Protein AF-A0A382T0Q4-F1 (afdb_monomer_lite)

Sequence (53 aa):
MSDNKSNRKRLFLIDGYAMLYRAHFAMIRNPLINSKGMHTSALFGFTNQVLKL

pLDDT: mean 89.32, std 12.73, range [43.94, 97.31]

Organism: NCBI:txid408172

Radius of gyration: 15.97 Å; chains: 1; bounding box: 40×33×36 Å

Foldseek 3Di:
DDPPPDPDDDDDDDDLVVLLVVQCVVCVVPFDADPVRDTCRSVVSSVVVVVVD

Structure (mmCIF, N/CA/C/O backbone):
data_AF-A0A382T0Q4-F1
#
_entry.id   AF-A0A382T0Q4-F1
#
loop_
_atom_site.group_PDB
_atom_site.id
_atom_site.type_symbol
_atom_site.label_atom_id
_atom_site.label_alt_id
_atom_site.label_comp_id
_atom_site.label_asym_id
_atom_site.label_entity_id
_atom_site.label_seq_id
_atom_site.pdbx_PDB_ins_code
_atom_site.Cartn_x
_atom_site.Cartn_y
_atom_site.Cartn_z
_atom_site.occupancy
_atom_site.B_iso_or_equiv
_atom_site.auth_seq_id
_atom_site.auth_comp_id
_atom_site.auth_asym_id
_atom_site.auth_atom_id
_atom_site.pdbx_PDB_model_num
ATOM 1 N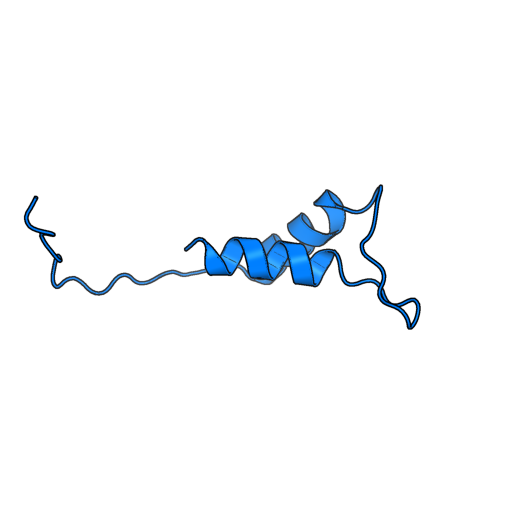 N . MET A 1 1 ? -21.875 22.908 7.848 1.00 45.72 1 MET A N 1
ATOM 2 C CA . MET A 1 1 ? -22.311 21.568 8.294 1.00 45.72 1 MET A CA 1
ATOM 3 C C . MET A 1 1 ? -21.514 21.196 9.532 1.00 45.72 1 MET A C 1
ATOM 5 O O . MET A 1 1 ? -20.296 21.223 9.466 1.00 45.72 1 MET A O 1
ATOM 9 N N . SER A 1 2 ? -22.186 20.944 10.655 1.00 43.94 2 SER A N 1
ATOM 10 C CA . SER A 1 2 ? -21.555 20.480 11.897 1.00 43.94 2 SER A CA 1
ATOM 11 C C . SER A 1 2 ? -21.120 19.021 11.723 1.00 43.94 2 SER A C 1
ATOM 13 O O . SER A 1 2 ? -21.971 18.162 11.489 1.00 43.94 2 SER A O 1
ATOM 15 N N . ASP A 1 3 ? -19.813 18.752 11.789 1.00 58.97 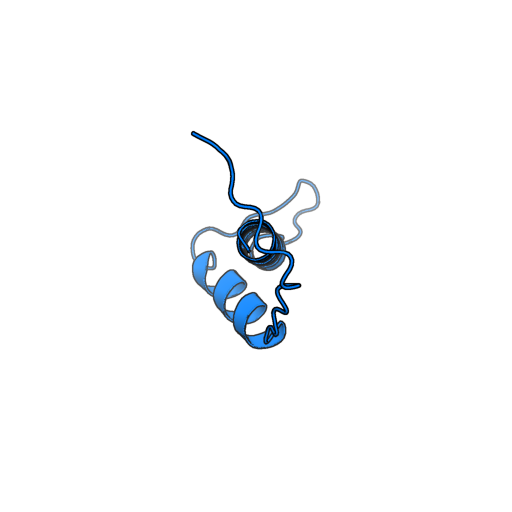3 ASP A N 1
ATOM 16 C CA . ASP A 1 3 ? -19.272 17.392 11.822 1.00 58.97 3 ASP A CA 1
ATOM 17 C C . ASP A 1 3 ? -19.701 16.729 13.131 1.00 58.97 3 ASP A C 1
ATOM 19 O O . ASP A 1 3 ? -19.134 16.953 14.202 1.00 58.97 3 ASP A O 1
ATOM 23 N N . ASN A 1 4 ? -20.733 15.897 13.041 1.00 59.53 4 ASN A N 1
ATOM 24 C CA . ASN A 1 4 ? -21.232 15.108 14.152 1.00 59.53 4 ASN A CA 1
ATOM 25 C C . ASN A 1 4 ? -20.245 13.955 14.404 1.00 59.53 4 ASN A C 1
ATOM 27 O O . ASN A 1 4 ? -20.412 12.833 13.921 1.00 59.53 4 ASN A O 1
ATOM 31 N N . LYS A 1 5 ? -19.143 14.255 15.102 1.00 64.00 5 LYS A N 1
ATOM 32 C CA . LYS A 1 5 ? -18.101 13.287 15.454 1.00 64.00 5 LYS A CA 1
ATOM 33 C C . LYS A 1 5 ? -18.679 12.324 16.491 1.00 64.00 5 LYS A C 1
ATOM 35 O O . LYS A 1 5 ? -18.594 12.550 17.694 1.00 64.00 5 LYS A O 1
ATOM 40 N N . SER A 1 6 ? -19.313 11.251 16.016 1.00 66.38 6 SER A N 1
ATOM 41 C CA . SER A 1 6 ? -19.724 10.121 16.850 1.00 66.38 6 SER A CA 1
ATOM 42 C C . SER A 1 6 ? -18.535 9.722 17.729 1.00 66.38 6 SER A C 1
ATOM 44 O O . SER A 1 6 ? -17.500 9.302 17.214 1.00 66.38 6 SER A O 1
ATOM 46 N N . ASN A 1 7 ? -18.681 9.824 19.052 1.00 73.69 7 ASN A N 1
ATOM 47 C CA . ASN A 1 7 ? -17.636 9.496 20.033 1.00 73.69 7 ASN A CA 1
ATOM 48 C C . ASN A 1 7 ? -17.362 7.973 20.128 1.00 73.69 7 ASN A C 1
ATOM 50 O O . ASN A 1 7 ? -16.753 7.476 21.073 1.00 73.69 7 ASN A O 1
ATOM 54 N N . ARG A 1 8 ? -17.851 7.198 19.150 1.00 82.12 8 ARG A N 1
ATOM 55 C CA . ARG A 1 8 ? -17.609 5.763 19.024 1.00 82.12 8 ARG A CA 1
ATOM 56 C C . ARG A 1 8 ? -16.281 5.542 18.313 1.00 82.12 8 ARG A C 1
ATOM 58 O O . ARG A 1 8 ? -16.118 5.896 17.147 1.00 82.12 8 ARG A O 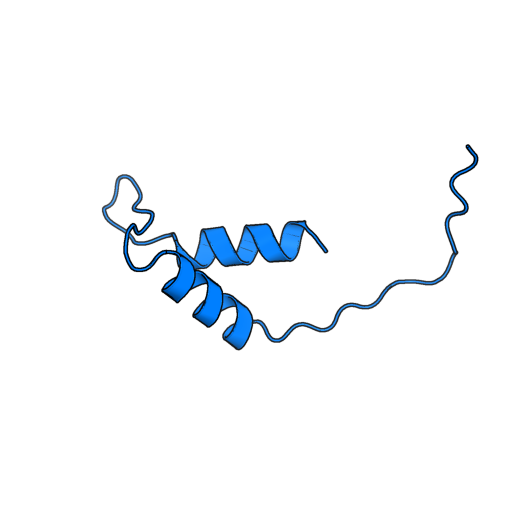1
ATOM 65 N N . LYS A 1 9 ? -15.338 4.925 19.024 1.00 85.81 9 LYS A N 1
ATOM 66 C CA . LYS A 1 9 ? -14.059 4.483 18.459 1.00 85.81 9 LYS A CA 1
ATOM 67 C C . LYS A 1 9 ? -14.333 3.462 17.348 1.00 85.81 9 LYS A C 1
ATOM 69 O O . LYS A 1 9 ? -15.034 2.480 17.583 1.00 85.81 9 LYS A O 1
ATOM 74 N N . ARG A 1 10 ? -13.798 3.697 16.146 1.00 87.81 10 ARG A N 1
ATOM 75 C CA . ARG A 1 10 ? -13.856 2.730 15.039 1.00 87.81 10 ARG A CA 1
ATOM 76 C C . ARG A 1 10 ? -12.710 1.735 15.198 1.00 87.81 10 ARG A C 1
ATOM 78 O O . ARG A 1 10 ? -11.566 2.154 15.345 1.00 87.81 10 ARG A O 1
ATOM 85 N N . LEU A 1 11 ? -13.022 0.445 15.157 1.00 91.94 11 LEU A N 1
ATOM 86 C CA . LEU A 1 11 ? -12.038 -0.633 15.118 1.00 91.94 11 LEU A CA 1
ATOM 87 C C . LEU A 1 11 ? -12.044 -1.241 13.717 1.00 91.94 11 LEU A C 1
ATOM 89 O O . LEU A 1 11 ? -13.103 -1.618 13.220 1.00 91.94 11 LEU A O 1
ATOM 93 N N . PHE A 1 12 ? -10.866 -1.350 13.108 1.00 92.00 12 PHE A N 1
ATOM 94 C CA . PHE A 1 12 ? -10.666 -2.063 11.851 1.00 92.00 12 PHE A CA 1
ATOM 95 C C . PHE A 1 12 ? -9.862 -3.328 12.121 1.00 92.00 12 PHE A C 1
ATOM 97 O O . PHE A 1 12 ? -8.856 -3.283 12.826 1.00 92.00 12 PHE A O 1
ATOM 104 N N . LEU A 1 13 ? -10.305 -4.443 11.546 1.00 94.69 13 LEU A N 1
ATOM 105 C CA . LEU A 1 13 ? -9.582 -5.707 11.564 1.00 94.69 13 LEU A CA 1
ATOM 106 C C . LEU A 1 13 ? -9.292 -6.101 10.117 1.00 94.69 13 LEU A C 1
ATOM 108 O O . LEU A 1 13 ? -10.194 -6.089 9.282 1.00 94.69 13 LEU A O 1
ATOM 112 N N . ILE A 1 14 ? -8.026 -6.381 9.817 1.00 93.38 14 ILE A N 1
ATOM 113 C CA . ILE A 1 14 ? -7.532 -6.525 8.447 1.00 93.38 14 ILE A CA 1
ATOM 114 C C . ILE A 1 14 ? -6.746 -7.829 8.325 1.00 93.38 14 ILE A C 1
ATOM 116 O O . ILE A 1 14 ? -5.851 -8.086 9.129 1.00 93.38 14 ILE A O 1
ATOM 120 N N . ASP A 1 15 ? -7.026 -8.608 7.279 1.00 95.75 15 ASP A N 1
ATOM 121 C CA . ASP A 1 15 ? -6.135 -9.678 6.825 1.00 95.75 15 ASP A CA 1
ATOM 122 C C . ASP A 1 15 ? -5.021 -9.079 5.955 1.00 95.75 15 ASP A C 1
ATOM 124 O O . ASP A 1 15 ? -5.192 -8.799 4.761 1.00 95.75 15 ASP A O 1
ATOM 128 N N . GLY A 1 16 ? -3.869 -8.845 6.583 1.00 94.94 16 GLY A N 1
ATOM 129 C CA . GLY A 1 16 ? -2.722 -8.230 5.923 1.00 94.94 16 GLY A CA 1
ATOM 130 C C . GLY A 1 16 ? -2.157 -9.073 4.780 1.00 94.94 16 GLY A C 1
ATOM 131 O O . GLY A 1 16 ? -1.755 -8.518 3.757 1.00 94.94 16 GLY A O 1
ATOM 132 N N . TYR A 1 17 ? -2.160 -10.403 4.912 1.00 95.56 17 TYR A N 1
ATOM 133 C CA . TYR A 1 17 ? -1.567 -11.285 3.908 1.00 95.56 17 TYR A CA 1
ATOM 134 C C . TYR A 1 17 ? -2.424 -11.333 2.643 1.00 95.56 17 TYR A C 1
ATOM 136 O O . TYR A 1 17 ? -1.907 -11.146 1.538 1.00 95.56 17 TYR A O 1
ATOM 144 N N . ALA A 1 18 ? -3.743 -11.485 2.794 1.00 95.94 18 ALA A N 1
ATOM 145 C CA . ALA A 1 18 ? -4.663 -11.482 1.660 1.00 95.94 18 ALA A CA 1
ATOM 146 C C . ALA A 1 18 ? -4.630 -10.149 0.889 1.00 95.94 18 ALA A C 1
ATOM 148 O O . ALA A 1 18 ? -4.648 -10.139 -0.347 1.00 95.94 18 ALA A O 1
ATOM 149 N N . MET A 1 19 ? -4.545 -9.013 1.594 1.00 95.12 19 MET A N 1
ATOM 150 C CA . MET A 1 19 ? -4.429 -7.697 0.954 1.00 95.12 19 MET A CA 1
ATOM 151 C C . MET A 1 19 ? -3.094 -7.504 0.235 1.00 95.12 19 MET A C 1
ATOM 153 O O . MET A 1 19 ? -3.079 -6.975 -0.880 1.00 95.12 19 MET A O 1
ATOM 157 N N . LEU A 1 20 ? -1.984 -7.943 0.833 1.00 95.38 20 LEU A N 1
ATOM 158 C CA . LEU A 1 20 ? -0.659 -7.859 0.218 1.00 95.38 20 LEU A CA 1
ATOM 159 C C . LEU A 1 20 ? -0.570 -8.729 -1.043 1.00 95.38 20 LEU A C 1
ATOM 161 O O . LEU A 1 20 ? -0.093 -8.264 -2.078 1.00 95.38 20 LEU A O 1
ATOM 165 N N . TYR A 1 21 ? -1.088 -9.960 -0.988 1.00 95.38 21 TYR A N 1
ATOM 166 C CA . TYR A 1 21 ? -1.155 -10.860 -2.139 1.00 95.38 21 TYR A CA 1
ATOM 167 C C . TYR A 1 21 ? -1.963 -10.228 -3.278 1.00 95.38 21 TYR A C 1
ATOM 169 O O . TYR A 1 21 ? -1.487 -10.124 -4.407 1.00 95.38 21 TYR A O 1
ATOM 177 N N . ARG A 1 22 ? -3.154 -9.695 -2.982 1.00 94.69 22 ARG A N 1
ATOM 178 C CA . ARG A 1 22 ? -3.972 -8.992 -3.981 1.00 94.69 22 ARG A CA 1
ATOM 179 C C . ARG A 1 22 ? -3.241 -7.787 -4.583 1.00 94.69 22 ARG A C 1
ATOM 181 O O . ARG A 1 22 ? -3.275 -7.607 -5.798 1.00 94.69 22 ARG A O 1
ATOM 188 N N . ALA A 1 23 ? -2.558 -6.992 -3.757 1.00 95.38 23 ALA A N 1
ATOM 189 C CA . ALA A 1 23 ? -1.779 -5.838 -4.208 1.00 95.38 23 ALA A CA 1
ATOM 190 C C . ALA A 1 23 ? -0.612 -6.234 -5.127 1.00 95.38 23 ALA A C 1
ATOM 192 O O . ALA A 1 23 ? -0.327 -5.526 -6.092 1.00 95.38 23 ALA A O 1
ATOM 193 N N . HIS A 1 24 ? 0.033 -7.374 -4.864 1.00 94.75 24 HIS A N 1
ATOM 194 C CA . HIS A 1 24 ? 1.081 -7.920 -5.723 1.00 94.75 24 HIS A CA 1
ATOM 195 C C . HIS A 1 24 ? 0.547 -8.246 -7.127 1.00 94.75 24 HIS A C 1
ATOM 197 O O . HIS A 1 24 ? 1.077 -7.754 -8.124 1.00 94.75 24 HIS A O 1
ATOM 203 N N . PHE A 1 25 ? -0.544 -9.015 -7.216 1.00 94.62 25 PHE A N 1
ATOM 204 C CA . PHE A 1 25 ? -1.094 -9.440 -8.509 1.00 94.62 25 PHE A CA 1
ATOM 205 C C . PHE A 1 25 ? -1.785 -8.319 -9.288 1.00 94.62 25 PHE A C 1
ATOM 207 O O . PHE A 1 25 ? -1.780 -8.345 -10.517 1.00 94.62 25 PHE A O 1
ATOM 214 N N . ALA A 1 26 ? -2.304 -7.293 -8.609 1.00 94.50 26 ALA A N 1
ATOM 215 C CA . ALA A 1 26 ? -2.894 -6.124 -9.262 1.00 94.50 26 ALA A CA 1
ATOM 216 C C . ALA A 1 26 ? -1.906 -5.377 -10.180 1.00 94.50 26 ALA A C 1
ATOM 218 O O . ALA A 1 26 ? -2.322 -4.752 -11.152 1.00 94.50 26 ALA A O 1
ATOM 219 N N . MET A 1 27 ? -0.602 -5.459 -9.897 1.00 92.00 27 MET A N 1
ATOM 220 C 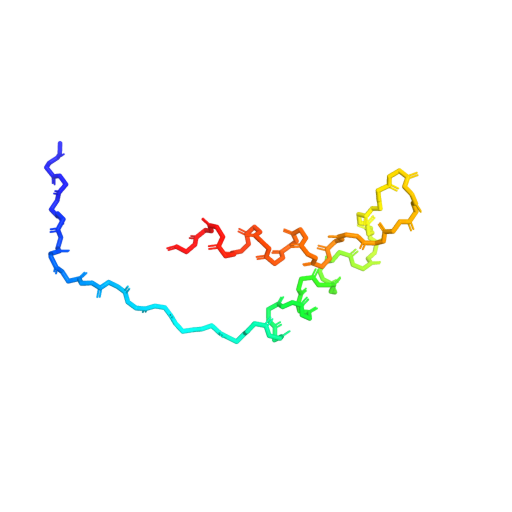CA . MET A 1 27 ? 0.453 -4.781 -10.659 1.00 92.00 27 MET A CA 1
ATOM 221 C C . MET A 1 27 ? 1.486 -5.752 -11.239 1.00 92.00 27 MET A C 1
ATOM 223 O O . MET A 1 27 ? 2.611 -5.357 -11.531 1.00 92.00 27 MET A O 1
ATOM 227 N N . ILE A 1 28 ? 1.124 -7.023 -11.440 1.00 91.88 28 ILE A N 1
ATOM 228 C CA . ILE A 1 28 ? 2.076 -8.027 -11.940 1.00 91.88 28 ILE A CA 1
ATOM 229 C C . ILE A 1 28 ? 2.478 -7.797 -13.403 1.00 91.88 28 ILE A C 1
ATOM 231 O O . ILE A 1 28 ? 3.589 -8.133 -13.795 1.00 91.88 28 ILE A O 1
ATOM 235 N N . ARG A 1 29 ? 1.596 -7.187 -14.210 1.00 90.81 29 ARG A N 1
ATOM 236 C CA . ARG A 1 29 ? 1.865 -6.881 -15.629 1.00 90.81 29 ARG A CA 1
ATOM 237 C C . ARG A 1 29 ? 2.774 -5.665 -15.817 1.00 90.81 29 ARG A C 1
ATOM 239 O O . ARG A 1 29 ? 3.501 -5.617 -16.796 1.00 90.81 29 ARG A O 1
ATOM 246 N N . ASN A 1 30 ? 2.714 -4.705 -14.894 1.00 92.69 30 ASN A N 1
ATOM 247 C CA . ASN A 1 30 ? 3.504 -3.472 -14.904 1.00 92.69 30 ASN A CA 1
ATOM 248 C C . ASN A 1 30 ? 4.004 -3.196 -13.474 1.00 92.69 30 ASN A C 1
ATOM 250 O O . ASN A 1 30 ? 3.411 -2.373 -12.768 1.00 92.69 30 ASN A O 1
ATOM 254 N N . PRO A 1 31 ? 5.025 -3.931 -12.997 1.00 94.56 31 PRO A N 1
ATOM 255 C CA . PRO A 1 31 ? 5.495 -3.794 -11.629 1.00 94.56 31 PRO A CA 1
ATOM 256 C C . PRO A 1 31 ? 6.186 -2.447 -11.407 1.00 94.56 31 PRO A C 1
ATOM 258 O O . PRO A 1 31 ? 6.902 -1.945 -12.271 1.00 94.56 31 PRO A O 1
ATOM 261 N N . LEU A 1 32 ? 6.023 -1.894 -10.207 1.00 95.62 32 LEU A N 1
ATOM 262 C CA . LEU A 1 32 ? 6.817 -0.754 -9.767 1.00 95.62 32 LEU A CA 1
ATOM 263 C C . LEU A 1 32 ? 8.188 -1.257 -9.328 1.00 95.62 32 LEU A C 1
ATOM 265 O O . LEU A 1 32 ? 8.287 -2.198 -8.536 1.00 95.62 32 LEU A O 1
ATOM 269 N N . ILE A 1 33 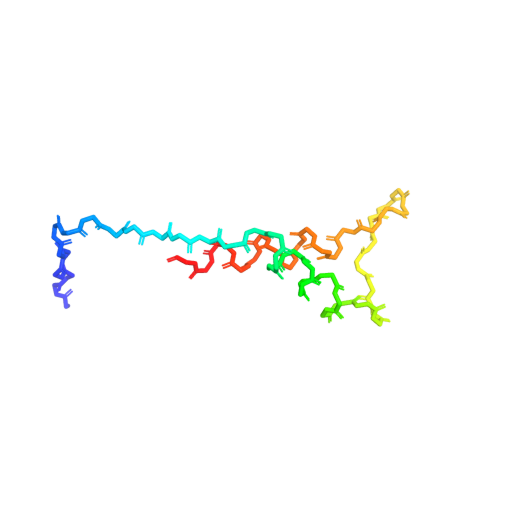? 9.232 -0.627 -9.859 1.00 96.00 33 ILE A N 1
ATOM 270 C CA . ILE A 1 33 ? 10.629 -0.968 -9.609 1.00 96.00 33 ILE A CA 1
ATOM 271 C C . ILE A 1 33 ? 11.355 0.319 -9.220 1.00 96.00 33 ILE A C 1
ATOM 273 O O . ILE A 1 33 ? 11.164 1.361 -9.845 1.00 96.00 33 ILE A O 1
ATOM 277 N N . ASN A 1 34 ? 12.157 0.272 -8.157 1.00 96.44 34 ASN A N 1
ATOM 278 C CA . ASN A 1 34 ? 12.955 1.424 -7.734 1.00 96.44 34 ASN A CA 1
ATOM 279 C C . ASN A 1 34 ? 14.295 1.515 -8.492 1.00 96.44 34 ASN A C 1
ATOM 281 O O . ASN A 1 34 ? 14.661 0.628 -9.259 1.00 96.44 34 ASN A O 1
ATOM 285 N N . SER A 1 35 ? 15.079 2.561 -8.226 1.00 97.00 35 SER A N 1
ATOM 286 C CA . SER A 1 35 ? 16.395 2.774 -8.855 1.00 97.00 35 SER A CA 1
ATOM 287 C C . SER A 1 35 ? 17.429 1.671 -8.584 1.00 97.00 35 SER A C 1
ATOM 289 O O . SER A 1 35 ? 18.450 1.620 -9.261 1.00 97.00 35 SER A O 1
ATOM 291 N N . LYS A 1 36 ? 17.177 0.782 -7.615 1.00 97.31 36 LYS A N 1
ATOM 292 C CA . LYS A 1 36 ? 18.018 -0.381 -7.292 1.00 97.31 36 LYS A CA 1
ATOM 293 C C . LYS A 1 36 ? 17.521 -1.675 -7.948 1.00 97.31 36 LYS A C 1
ATOM 295 O O . LYS A 1 36 ? 18.033 -2.741 -7.631 1.00 97.31 36 LYS A O 1
ATOM 300 N N . GLY A 1 37 ? 16.501 -1.608 -8.806 1.00 95.06 37 GLY A N 1
ATOM 301 C CA . GLY A 1 37 ? 15.932 -2.785 -9.463 1.00 95.06 37 GLY A CA 1
ATOM 302 C C . GLY A 1 37 ? 15.018 -3.634 -8.571 1.00 95.06 37 GLY A C 1
ATOM 303 O O . GLY A 1 37 ? 14.681 -4.751 -8.944 1.00 95.06 37 GLY A O 1
ATOM 304 N N . MET A 1 38 ? 14.600 -3.141 -7.397 1.00 96.25 38 MET A N 1
ATOM 305 C CA . MET A 1 38 ? 13.752 -3.911 -6.477 1.00 96.25 38 MET A CA 1
ATOM 306 C C . MET A 1 38 ? 12.264 -3.672 -6.744 1.00 96.25 38 MET A C 1
ATOM 308 O O . MET A 1 38 ? 11.836 -2.521 -6.866 1.00 96.25 38 MET A O 1
ATOM 312 N N . HIS A 1 39 ? 11.471 -4.748 -6.753 1.00 95.31 39 HIS A N 1
ATOM 313 C CA . HIS A 1 39 ? 10.014 -4.687 -6.869 1.00 95.31 39 HIS A CA 1
ATOM 314 C C . HIS A 1 39 ? 9.375 -4.057 -5.625 1.00 95.31 39 HIS A C 1
ATOM 316 O O . HIS A 1 39 ? 9.569 -4.525 -4.504 1.00 95.31 39 HIS A O 1
ATOM 322 N N . THR A 1 40 ? 8.568 -3.017 -5.824 1.00 96.12 40 THR A N 1
ATOM 323 C CA . THR A 1 40 ? 7.879 -2.279 -4.750 1.00 96.12 40 THR A CA 1
ATOM 324 C C . THR A 1 40 ? 6.362 -2.231 -4.925 1.00 96.12 40 THR A C 1
ATOM 326 O O . THR A 1 40 ? 5.662 -1.713 -4.055 1.00 96.12 40 THR A O 1
ATOM 329 N N . SER A 1 41 ? 5.827 -2.810 -6.005 1.00 95.56 41 SER A N 1
ATOM 330 C CA . SER A 1 41 ? 4.401 -2.773 -6.352 1.00 95.56 41 SER A CA 1
ATOM 331 C C . SER A 1 41 ? 3.509 -3.302 -5.225 1.00 95.56 41 SER A C 1
ATOM 333 O O . SER A 1 41 ? 2.592 -2.610 -4.794 1.00 95.56 41 SER A O 1
ATOM 335 N N . ALA A 1 42 ? 3.791 -4.493 -4.690 1.00 95.25 42 ALA A N 1
ATOM 336 C CA . ALA A 1 42 ? 2.964 -5.077 -3.630 1.00 95.25 42 ALA A CA 1
ATOM 337 C C . ALA A 1 42 ? 2.855 -4.154 -2.407 1.00 95.25 42 ALA A C 1
ATOM 339 O O . ALA A 1 42 ? 1.765 -3.925 -1.883 1.00 95.25 42 ALA A O 1
ATOM 340 N N . LEU A 1 43 ? 3.986 -3.568 -2.005 1.00 95.56 43 LEU A N 1
ATOM 341 C CA . LEU A 1 43 ? 4.064 -2.679 -0.854 1.00 95.56 43 LEU A CA 1
ATOM 342 C C . LEU A 1 43 ? 3.314 -1.368 -1.113 1.00 95.56 43 LEU A C 1
ATOM 344 O O . LEU A 1 43 ? 2.520 -0.949 -0.279 1.00 95.56 43 LEU A O 1
ATOM 348 N N . PHE A 1 44 ? 3.498 -0.772 -2.293 1.00 95.81 44 PHE A N 1
ATOM 349 C CA . PHE A 1 44 ? 2.795 0.441 -2.710 1.00 95.81 44 PHE A CA 1
ATOM 350 C C . PHE A 1 44 ? 1.271 0.250 -2.768 1.00 95.81 44 PHE A C 1
ATOM 352 O O . PHE A 1 44 ? 0.504 1.085 -2.292 1.00 95.81 44 PHE A O 1
ATOM 359 N N . GLY A 1 45 ? 0.806 -0.861 -3.343 1.00 94.38 45 GLY A N 1
ATOM 360 C CA . GLY A 1 45 ? -0.621 -1.168 -3.423 1.00 94.38 45 GLY A CA 1
ATOM 361 C C . GLY A 1 45 ? -1.237 -1.452 -2.052 1.00 94.38 45 GLY A C 1
ATOM 362 O O . GLY A 1 45 ? -2.368 -1.046 -1.786 1.00 94.38 45 GLY A O 1
ATOM 363 N N . PHE A 1 46 ? -0.503 -2.121 -1.163 1.00 95.69 46 PHE A N 1
ATOM 364 C CA . PHE A 1 46 ? -0.943 -2.382 0.205 1.00 95.69 46 PHE A CA 1
ATOM 365 C C . PHE A 1 46 ? -1.070 -1.087 1.020 1.00 95.69 46 PHE A C 1
ATOM 367 O O . PHE A 1 46 ? -2.135 -0.820 1.578 1.00 95.69 46 PHE A O 1
ATOM 374 N N . THR A 1 47 ? -0.037 -0.240 1.038 1.00 95.88 47 THR A N 1
ATOM 375 C CA . THR A 1 47 ? -0.045 1.009 1.817 1.00 95.88 47 THR A CA 1
ATOM 376 C C . THR A 1 47 ? -1.137 1.971 1.357 1.00 95.88 47 THR A C 1
ATOM 378 O O . THR A 1 47 ? -1.838 2.536 2.193 1.00 95.88 47 THR A O 1
ATOM 381 N N . ASN A 1 48 ? -1.361 2.096 0.046 1.00 94.88 48 ASN A N 1
ATOM 382 C CA . ASN A 1 48 ? -2.449 2.913 -0.498 1.00 94.88 48 ASN A CA 1
ATOM 383 C C . ASN A 1 48 ? -3.843 2.434 -0.078 1.00 94.88 48 ASN A C 1
ATOM 385 O O . ASN A 1 48 ? -4.749 3.253 0.058 1.00 94.88 48 ASN A O 1
ATOM 389 N N . GLN A 1 49 ? -4.044 1.124 0.093 1.00 94.00 49 GLN A N 1
ATOM 390 C CA . GLN A 1 49 ? -5.318 0.594 0.581 1.00 94.00 49 GLN A CA 1
ATOM 391 C C . GLN A 1 49 ? -5.502 0.890 2.072 1.00 94.00 49 GLN A C 1
ATOM 393 O O . GLN A 1 49 ? -6.581 1.318 2.464 1.00 94.00 49 GLN A O 1
ATOM 398 N N . VAL A 1 50 ? -4.453 0.719 2.884 1.00 94.69 50 VAL A N 1
ATOM 399 C CA . VAL A 1 50 ? -4.510 0.987 4.332 1.00 94.69 50 VAL A CA 1
ATOM 400 C C . VAL A 1 50 ? -4.726 2.474 4.626 1.00 94.69 50 VAL A C 1
ATOM 402 O O . VAL A 1 50 ? -5.528 2.804 5.489 1.00 94.69 50 VAL A O 1
ATOM 405 N N . LEU A 1 51 ? -4.078 3.378 3.882 1.00 95.31 51 LEU A N 1
ATOM 406 C CA . LEU A 1 51 ? -4.240 4.831 4.048 1.00 95.31 51 LEU A CA 1
ATOM 407 C C . LEU A 1 51 ? -5.657 5.342 3.737 1.00 95.31 51 LEU A C 1
ATOM 409 O O . LEU A 1 51 ? -5.992 6.461 4.114 1.00 95.31 51 LEU A O 1
ATOM 413 N N . LYS A 1 52 ? -6.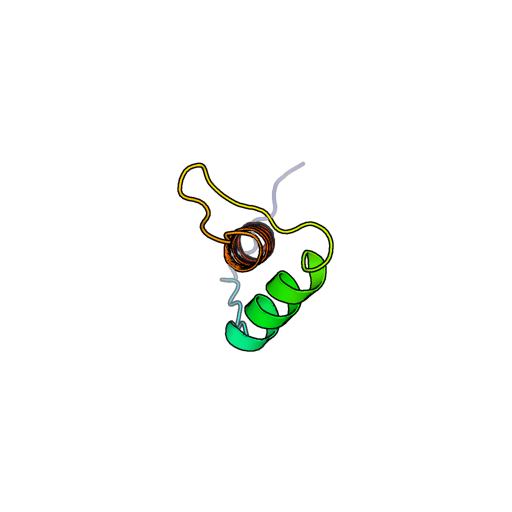472 4.557 3.023 1.00 91.62 52 LYS A N 1
ATOM 414 C CA . LYS A 1 52 ? -7.853 4.913 2.661 1.00 91.62 52 LYS A CA 1
ATOM 415 C C . LYS A 1 52 ? -8.897 4.488 3.703 1.00 91.62 52 LYS A C 1
ATOM 417 O O . LYS A 1 52 ? -10.070 4.806 3.510 1.00 91.62 52 LYS A O 1
ATOM 422 N N . LEU A 1 53 ? -8.503 3.754 4.746 1.00 86.38 53 LEU A N 1
ATOM 423 C CA . LEU A 1 53 ? -9.378 3.307 5.844 1.00 86.38 53 LEU A CA 1
ATOM 424 C C . LEU A 1 53 ? -9.604 4.427 6.878 1.00 86.38 53 LEU A C 1
ATOM 426 O O . LEU A 1 53 ? -10.739 4.553 7.409 1.00 86.38 53 LEU A O 1
#

InterPro domains:
  IPR020046 5'-3' exonuclease, alpha-helical arch, N-terminal [PF02739] (10-53)
  IPR029060 PIN-like domain superfamily [SSF88723] (9-53)

Secondary structure (DSSP, 8-state):
-------PPP-----HHHHHHHHHHHTSSS--B-TTS-B-HHHHHHHHHHTT-